Protein AF-A0AA38USY2-F1 (afdb_monomer_lite)

pLDDT: mean 76.74, std 18.86, range [41.47, 96.44]

Secondary structure (DSSP, 8-state):
-HHHHHS-SS-------HHHHHTTTTTSHHHHHHHHHHHHHGGGG---HHHHHTT-S-BTTBPPP---HHHHHHHHHHHT-------------

Sequence (93 aa):
MNVMLTRCRRGMVVVSRRSFLEGVARDTLVGQLSAYWTTREGRNAWVNALDVMNSRVNLPGAPGSKVDPAIATARLSICSRPSHFPHSRAAGP

Structure (mmCIF, N/CA/C/O backbone):
data_AF-A0AA38USY2-F1
#
_entry.id   AF-A0AA38USY2-F1
#
loop_
_atom_site.group_PDB
_atom_site.id
_atom_site.type_symbol
_atom_site.label_atom_id
_atom_site.label_alt_id
_atom_site.label_comp_id
_atom_site.label_asym_id
_atom_site.label_entity_id
_atom_site.label_seq_id
_atom_site.pdbx_PDB_ins_code
_atom_site.Cartn_x
_atom_site.Cartn_y
_atom_site.Cartn_z
_atom_site.occupancy
_atom_site.B_iso_or_equiv
_atom_site.auth_seq_id
_atom_site.auth_comp_id
_atom_site.auth_asym_id
_atom_site.auth_atom_id
_atom_site.pdbx_PDB_model_num
ATOM 1 N N . MET A 1 1 ? -13.768 6.269 -0.625 1.00 60.66 1 MET A N 1
ATOM 2 C CA . MET A 1 1 ? -12.678 5.533 -1.315 1.00 60.66 1 MET A CA 1
ATOM 3 C C . MET A 1 1 ? -13.137 4.707 -2.528 1.00 60.66 1 MET A C 1
ATOM 5 O O . MET A 1 1 ? -12.298 4.370 -3.355 1.00 60.66 1 MET A O 1
ATOM 9 N N . ASN A 1 2 ? -14.440 4.441 -2.705 1.00 63.38 2 ASN A N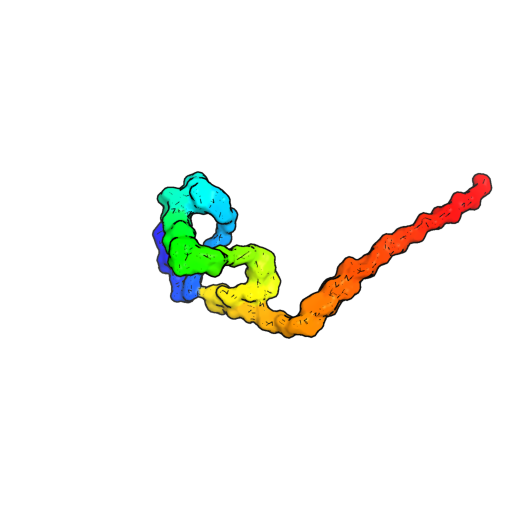 1
ATOM 10 C CA . ASN A 1 2 ? -14.958 3.606 -3.801 1.00 63.38 2 ASN A CA 1
ATOM 11 C C . ASN A 1 2 ? -14.523 4.069 -5.212 1.00 63.38 2 ASN A C 1
ATOM 13 O O . ASN A 1 2 ? -14.209 3.255 -6.072 1.00 63.38 2 ASN A O 1
ATOM 17 N N . VAL A 1 3 ? -14.406 5.385 -5.425 1.00 73.31 3 VAL A N 1
ATOM 18 C CA . VAL A 1 3 ? -13.940 5.965 -6.697 1.00 73.31 3 VAL A CA 1
ATOM 19 C C . VAL A 1 3 ? -12.455 5.705 -6.946 1.00 73.31 3 VAL A C 1
ATOM 21 O O . VAL A 1 3 ? -12.073 5.447 -8.073 1.00 73.31 3 VAL A O 1
ATOM 24 N N . MET A 1 4 ? -11.592 5.727 -5.930 1.00 72.88 4 MET A N 1
ATOM 25 C CA . MET A 1 4 ? -10.168 5.476 -6.165 1.00 72.88 4 MET A CA 1
ATOM 26 C C . MET A 1 4 ? -9.957 4.013 -6.586 1.00 72.88 4 MET A C 1
ATOM 28 O O . MET A 1 4 ? -9.290 3.753 -7.583 1.00 72.88 4 MET A O 1
ATOM 32 N N . LEU A 1 5 ? -10.590 3.067 -5.878 1.00 70.94 5 LEU A N 1
ATOM 33 C CA . LEU A 1 5 ? -10.402 1.620 -6.067 1.00 70.94 5 LEU A CA 1
ATOM 34 C C . LEU A 1 5 ? -10.978 1.078 -7.380 1.00 70.94 5 LEU A C 1
ATOM 36 O O . LEU A 1 5 ? -10.409 0.159 -7.958 1.00 70.94 5 LEU A O 1
ATOM 40 N N . THR A 1 6 ? -12.077 1.649 -7.874 1.00 76.94 6 THR A N 1
ATOM 41 C CA . THR A 1 6 ? -12.788 1.128 -9.059 1.00 76.94 6 THR A CA 1
ATOM 42 C C . THR A 1 6 ? -12.313 1.725 -10.387 1.00 76.94 6 THR A C 1
ATOM 44 O O . THR A 1 6 ? -12.750 1.296 -11.453 1.00 76.94 6 THR A O 1
ATOM 47 N N . ARG A 1 7 ? -11.411 2.715 -10.364 1.00 78.62 7 ARG A N 1
ATOM 48 C CA . ARG A 1 7 ? -10.946 3.419 -11.577 1.00 78.62 7 ARG A CA 1
ATOM 49 C C . ARG A 1 7 ? -9.680 2.821 -12.193 1.00 78.62 7 ARG A C 1
ATOM 51 O O . ARG A 1 7 ? -9.356 3.134 -13.338 1.00 78.62 7 ARG A O 1
ATOM 58 N N . CYS A 1 8 ? -8.985 1.945 -11.474 1.00 80.12 8 CYS A N 1
ATOM 59 C CA . CYS A 1 8 ? -7.773 1.282 -11.945 1.00 80.12 8 CYS A CA 1
ATOM 60 C C . CYS A 1 8 ? -8.112 0.011 -12.742 1.00 80.12 8 CYS A C 1
ATOM 62 O O . CYS A 1 8 ? -8.738 -0.900 -12.214 1.00 80.12 8 CYS A O 1
ATOM 64 N N . ARG A 1 9 ? -7.668 -0.078 -14.005 1.00 81.62 9 ARG A N 1
ATOM 65 C CA . ARG A 1 9 ? -7.941 -1.241 -14.881 1.00 81.62 9 ARG A CA 1
ATOM 66 C C . ARG A 1 9 ? -6.912 -2.371 -14.785 1.00 81.62 9 ARG A C 1
ATOM 68 O O . ARG A 1 9 ? -7.259 -3.520 -15.009 1.00 81.62 9 ARG A O 1
ATOM 75 N N . ARG A 1 10 ? -5.641 -2.047 -14.517 1.00 82.56 10 ARG A N 1
ATOM 76 C CA . ARG A 1 10 ? -4.526 -3.023 -14.502 1.00 82.56 10 ARG A CA 1
ATOM 77 C C . ARG A 1 10 ? -4.021 -3.348 -13.096 1.00 82.56 10 ARG A C 1
ATOM 79 O O . ARG A 1 10 ? -3.434 -4.399 -12.889 1.00 82.56 10 ARG A O 1
ATOM 86 N N . GLY A 1 11 ? -4.231 -2.440 -12.152 1.00 84.38 11 GLY A N 1
ATOM 87 C CA . GLY A 1 11 ? -3.788 -2.547 -10.766 1.00 84.38 11 GLY A CA 1
ATOM 88 C C . GLY A 1 11 ? -3.604 -1.163 -10.152 1.00 84.38 11 GLY A C 1
ATOM 89 O O . GLY A 1 11 ? -3.629 -0.156 -10.863 1.00 84.38 11 GLY A O 1
ATOM 90 N N . MET A 1 12 ? -3.452 -1.116 -8.833 1.00 87.94 12 MET A N 1
ATOM 91 C CA . MET A 1 12 ? -3.289 0.109 -8.054 1.00 87.94 12 MET A CA 1
ATOM 92 C C . MET A 1 12 ? -2.055 -0.005 -7.165 1.00 87.94 12 MET A C 1
ATOM 94 O O . MET A 1 12 ? -1.820 -1.050 -6.567 1.00 87.94 12 MET A O 1
ATOM 98 N N . VAL A 1 13 ? -1.315 1.094 -7.036 1.00 88.81 13 VAL A N 1
ATOM 99 C CA . VAL A 1 13 ? -0.242 1.245 -6.051 1.00 88.81 13 VAL A CA 1
ATOM 100 C C . VAL A 1 13 ? -0.701 2.257 -5.009 1.00 88.81 13 VAL A C 1
ATOM 102 O O . VAL A 1 13 ? -1.080 3.375 -5.358 1.00 88.81 13 VAL A O 1
ATOM 105 N N . VAL A 1 14 ? -0.682 1.867 -3.735 1.00 89.88 14 VAL A N 1
ATOM 106 C CA . VAL A 1 14 ? -1.005 2.753 -2.611 1.00 89.88 14 VAL A CA 1
ATOM 107 C C . VAL A 1 14 ? 0.291 3.108 -1.896 1.00 89.88 14 VAL A C 1
ATOM 109 O O . VAL A 1 14 ? 0.966 2.233 -1.362 1.00 89.88 14 VAL A O 1
ATOM 112 N N . VAL A 1 15 ? 0.639 4.394 -1.880 1.00 91.69 15 VAL A N 1
ATOM 113 C CA . VAL A 1 15 ? 1.821 4.898 -1.170 1.00 91.69 15 VAL A CA 1
ATOM 114 C C . VAL A 1 15 ? 1.375 5.461 0.172 1.00 91.69 15 VAL A C 1
ATOM 116 O O . VAL A 1 15 ? 0.581 6.396 0.225 1.00 91.69 15 VAL A O 1
ATOM 119 N N . SER A 1 16 ? 1.867 4.880 1.263 1.00 92.31 16 SER A N 1
ATOM 120 C CA . SER A 1 16 ? 1.550 5.325 2.619 1.00 92.31 16 SER A CA 1
ATOM 121 C C . SER A 1 16 ? 2.654 4.936 3.599 1.00 92.31 16 SER A C 1
ATOM 123 O O . SER A 1 16 ? 3.514 4.105 3.302 1.00 92.31 16 SER A O 1
ATOM 125 N N . ARG A 1 17 ? 2.619 5.525 4.795 1.00 93.00 17 ARG A N 1
ATOM 126 C CA . ARG A 1 17 ? 3.445 5.083 5.921 1.00 93.00 17 ARG A CA 1
ATOM 127 C C . ARG A 1 17 ? 2.759 3.908 6.605 1.00 93.00 17 ARG A C 1
ATOM 129 O O . ARG A 1 17 ? 1.587 3.996 6.962 1.00 93.00 17 ARG A O 1
ATOM 136 N N . ARG A 1 18 ? 3.509 2.836 6.853 1.00 93.12 18 ARG A N 1
ATOM 137 C CA . ARG A 1 18 ? 2.986 1.632 7.509 1.00 93.12 18 ARG A CA 1
ATOM 138 C C . ARG A 1 18 ? 2.363 1.921 8.876 1.00 93.12 18 ARG A C 1
ATOM 140 O O . ARG A 1 18 ? 1.220 1.549 9.112 1.00 93.12 18 ARG A O 1
ATOM 147 N N . SER A 1 19 ? 3.051 2.706 9.701 1.00 95.00 19 SER A N 1
ATOM 148 C CA . SER A 1 19 ? 2.560 3.11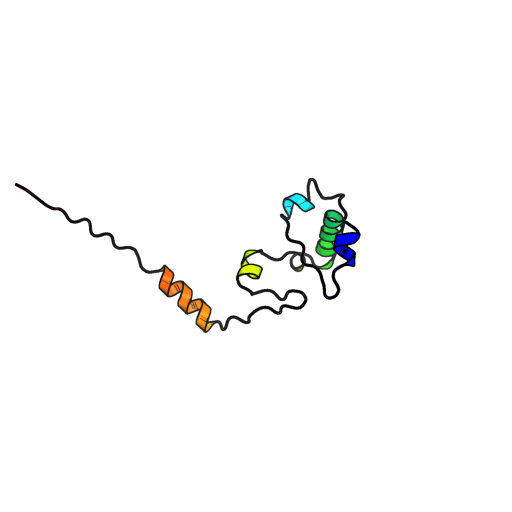7 11.023 1.00 95.00 19 SER A CA 1
ATOM 149 C C . SER A 1 19 ? 1.249 3.908 10.982 1.00 95.00 19 SER A C 1
ATOM 151 O O . SER A 1 19 ? 0.458 3.836 11.915 1.00 95.00 19 SER A O 1
ATOM 153 N N . PHE A 1 20 ? 0.985 4.647 9.902 1.00 96.31 20 PHE A N 1
ATOM 154 C CA . PHE A 1 20 ? -0.273 5.373 9.741 1.00 96.31 20 PHE A CA 1
ATOM 155 C C . PHE A 1 20 ? -1.446 4.415 9.486 1.00 96.31 20 PHE A C 1
ATOM 157 O O . PHE A 1 20 ? -2.505 4.583 10.089 1.00 96.31 20 PHE A O 1
ATOM 164 N N . LEU A 1 21 ? -1.245 3.395 8.640 1.00 95.25 21 LEU A N 1
ATOM 165 C CA . LEU A 1 21 ? -2.270 2.395 8.310 1.00 95.25 21 LEU A CA 1
ATOM 166 C C . LEU A 1 21 ? -2.501 1.368 9.421 1.00 95.25 21 LEU A C 1
ATOM 168 O O . LEU A 1 21 ? -3.608 0.860 9.545 1.00 95.25 21 LEU A O 1
ATOM 172 N N . GLU A 1 22 ? -1.493 1.098 10.246 1.00 93.88 22 GLU A N 1
ATOM 173 C CA . GLU A 1 22 ? -1.635 0.257 11.442 1.00 93.88 22 GLU A CA 1
ATOM 174 C C . GLU A 1 22 ? -2.216 1.034 12.641 1.00 93.88 22 GLU A C 1
ATOM 176 O O . GLU A 1 22 ? -2.775 0.430 13.555 1.00 93.88 22 GLU A O 1
ATOM 181 N N . GLY A 1 23 ? -2.102 2.366 12.631 1.00 95.81 23 GLY A N 1
ATOM 182 C CA . GLY A 1 23 ? -2.592 3.259 13.678 1.00 95.81 23 GLY A CA 1
ATOM 183 C C . GLY A 1 23 ? -3.915 3.932 13.318 1.00 95.81 23 GLY A C 1
ATOM 184 O O . GLY A 1 23 ? -4.946 3.285 13.156 1.00 95.81 23 GLY A O 1
ATOM 185 N N . VAL A 1 24 ? -3.887 5.261 13.199 1.00 96.44 24 VAL A N 1
ATOM 186 C CA . VAL A 1 24 ? -5.090 6.106 13.065 1.00 96.44 24 VAL A CA 1
ATOM 187 C C . VAL A 1 24 ? -5.967 5.774 11.855 1.00 96.44 24 VAL A C 1
ATOM 189 O O . VAL A 1 24 ? -7.162 6.046 11.880 1.00 96.44 24 VAL A O 1
ATOM 192 N N . ALA A 1 25 ? -5.402 5.190 10.794 1.00 94.56 25 ALA A N 1
ATOM 193 C CA . ALA A 1 25 ? -6.145 4.828 9.592 1.00 94.56 25 ALA A CA 1
ATOM 194 C C . ALA A 1 25 ? -6.534 3.343 9.526 1.00 94.56 25 ALA A C 1
ATOM 196 O O . ALA A 1 25 ? -7.024 2.903 8.484 1.00 94.56 25 ALA A O 1
ATOM 197 N N . ARG A 1 26 ? -6.354 2.578 10.610 1.00 96.00 26 ARG A N 1
ATOM 198 C CA . ARG A 1 26 ? -6.628 1.133 10.669 1.00 96.00 26 ARG A CA 1
ATOM 199 C C . ARG A 1 26 ? -8.034 0.762 10.209 1.00 96.00 26 ARG A C 1
ATOM 201 O O . ARG A 1 26 ? -8.187 -0.160 9.413 1.00 96.00 26 ARG A O 1
ATOM 208 N N . ASP A 1 27 ? -9.038 1.508 10.661 1.00 95.81 27 ASP A N 1
ATOM 209 C CA . ASP A 1 27 ? -10.445 1.212 10.364 1.00 95.81 27 ASP A CA 1
ATOM 210 C C . ASP A 1 27 ? -10.918 1.810 9.033 1.00 95.81 27 ASP A C 1
ATOM 212 O O . ASP A 1 27 ? -12.054 1.608 8.606 1.00 95.81 27 ASP A O 1
ATOM 216 N N . THR A 1 28 ? -10.040 2.530 8.328 1.00 93.81 28 THR A N 1
ATOM 217 C CA . THR A 1 28 ? -10.323 2.949 6.956 1.00 93.81 28 THR A CA 1
ATOM 218 C C . THR A 1 28 ? -10.239 1.753 6.013 1.00 93.81 28 THR A C 1
ATOM 220 O O . THR A 1 28 ? -9.521 0.787 6.260 1.00 93.81 28 THR A O 1
ATOM 223 N N . LEU A 1 29 ? -10.902 1.847 4.860 1.00 91.75 29 LEU A N 1
ATOM 224 C CA . LEU A 1 29 ? -10.862 0.790 3.849 1.00 91.75 29 LEU A CA 1
ATOM 225 C C . LEU A 1 29 ? -9.428 0.442 3.388 1.00 91.75 29 LEU A C 1
ATOM 227 O O . LEU A 1 29 ? -9.129 -0.731 3.193 1.00 91.75 29 LEU A O 1
ATOM 231 N N . VAL A 1 30 ? -8.522 1.425 3.252 1.00 91.88 30 VAL A N 1
ATOM 232 C CA . VAL A 1 30 ? -7.100 1.148 2.944 1.00 91.88 30 VAL A CA 1
ATOM 233 C C . VAL A 1 30 ? -6.384 0.502 4.129 1.00 91.88 30 VAL A C 1
ATOM 235 O O . VAL A 1 30 ? -5.557 -0.377 3.905 1.00 91.88 30 VAL A O 1
ATOM 238 N N . GLY A 1 31 ? -6.708 0.885 5.368 1.00 94.62 31 GLY A N 1
ATOM 239 C CA . GLY A 1 31 ? -6.191 0.221 6.568 1.00 94.62 31 GLY A CA 1
ATOM 240 C C . GLY A 1 31 ? -6.560 -1.261 6.592 1.00 94.62 31 GLY A C 1
ATOM 241 O O . GLY A 1 31 ? -5.677 -2.117 6.661 1.00 94.62 31 GLY A O 1
ATOM 242 N N . GLN A 1 32 ? -7.838 -1.576 6.382 1.00 94.81 32 GLN A N 1
ATOM 243 C CA . GLN A 1 32 ? -8.335 -2.952 6.307 1.00 94.81 32 GLN A CA 1
ATOM 244 C C . GLN A 1 32 ? -7.723 -3.741 5.137 1.00 94.81 32 GLN A C 1
ATOM 246 O O . GLN A 1 32 ? -7.306 -4.884 5.322 1.00 94.81 32 GLN A O 1
ATOM 251 N N . LEU A 1 33 ? -7.592 -3.132 3.951 1.00 92.62 33 LEU A N 1
ATOM 252 C CA . LEU A 1 33 ? -6.891 -3.733 2.808 1.00 92.62 33 LEU A CA 1
ATOM 253 C C . LEU A 1 33 ? -5.426 -4.038 3.137 1.00 92.62 33 LEU A C 1
ATOM 255 O O . LEU A 1 33 ? -4.940 -5.123 2.823 1.00 92.62 33 LEU A O 1
ATOM 259 N N . SER A 1 34 ? -4.725 -3.102 3.781 1.00 94.31 34 SER A N 1
ATOM 260 C CA . SER A 1 34 ? -3.325 -3.290 4.164 1.00 94.31 34 SER A CA 1
ATOM 261 C C . SER A 1 34 ? -3.161 -4.438 5.160 1.00 94.31 34 SER A C 1
ATOM 263 O O . SER A 1 34 ? -2.254 -5.256 4.999 1.00 94.31 34 SER A O 1
ATOM 265 N N . ALA A 1 35 ? -4.074 -4.563 6.130 1.00 94.69 35 ALA A N 1
ATOM 2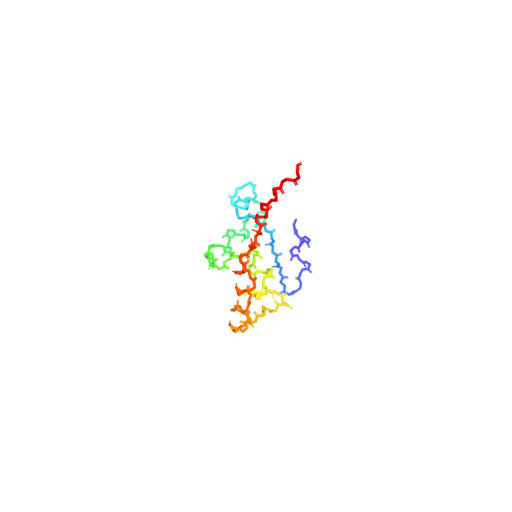66 C CA . ALA A 1 35 ? -4.090 -5.664 7.084 1.00 94.69 35 ALA A CA 1
ATOM 267 C C . ALA A 1 35 ? -4.344 -7.002 6.375 1.00 94.69 35 ALA A C 1
ATOM 269 O O . ALA A 1 35 ? -3.563 -7.934 6.546 1.00 94.69 35 ALA A O 1
ATOM 270 N N . TYR A 1 36 ? -5.358 -7.067 5.506 1.00 95.00 36 TYR A N 1
ATOM 271 C CA . TYR A 1 36 ? -5.680 -8.259 4.719 1.00 95.00 36 TYR A CA 1
ATOM 272 C C . TYR A 1 36 ? -4.485 -8.766 3.893 1.00 95.00 36 TYR A C 1
ATOM 274 O O . TYR A 1 36 ? -4.130 -9.944 3.967 1.00 95.00 36 TYR A O 1
ATOM 282 N N . TRP A 1 37 ? -3.819 -7.881 3.142 1.00 92.81 37 TRP A N 1
ATOM 283 C CA . TRP A 1 37 ? -2.652 -8.262 2.340 1.00 92.81 37 TRP A CA 1
ATOM 284 C C . TRP A 1 37 ? -1.437 -8.611 3.199 1.00 92.81 37 TRP A C 1
ATOM 286 O O . TRP A 1 37 ? -0.714 -9.547 2.867 1.00 92.81 37 TRP A O 1
ATOM 296 N N . THR A 1 38 ? -1.241 -7.932 4.331 1.00 93.44 38 THR A N 1
ATOM 297 C CA . THR A 1 38 ? -0.174 -8.277 5.284 1.00 93.44 38 THR A CA 1
ATOM 298 C C . THR A 1 38 ? -0.396 -9.666 5.885 1.00 93.44 38 THR A C 1
ATOM 300 O O . THR A 1 38 ? 0.558 -10.424 6.019 1.00 93.44 38 THR A O 1
ATOM 303 N N . THR A 1 39 ? -1.638 -10.052 6.194 1.00 94.62 39 THR A N 1
ATOM 304 C CA . THR A 1 39 ? -1.958 -11.415 6.650 1.00 94.62 39 THR A CA 1
ATOM 305 C C . THR A 1 39 ? -1.684 -12.458 5.566 1.00 94.62 39 THR A C 1
ATOM 307 O O . THR A 1 39 ? -1.215 -13.549 5.876 1.00 94.62 39 THR A O 1
ATOM 310 N N . ARG A 1 40 ? -1.955 -12.134 4.296 1.00 94.12 40 ARG A N 1
ATOM 311 C CA . ARG A 1 40 ? -1.838 -13.083 3.181 1.00 94.12 40 ARG A CA 1
ATOM 312 C C . ARG A 1 40 ? -0.411 -13.252 2.653 1.00 94.12 40 ARG A C 1
ATOM 314 O O . ARG A 1 40 ? -0.017 -14.366 2.331 1.00 94.12 40 ARG A O 1
ATOM 321 N N . GLU A 1 41 ? 0.347 -12.162 2.553 1.00 90.44 41 GLU A N 1
ATOM 322 C CA . GLU A 1 41 ? 1.675 -12.133 1.916 1.00 90.44 41 GLU A CA 1
ATOM 323 C C . GLU A 1 41 ? 2.815 -11.757 2.874 1.00 90.44 41 GLU A C 1
ATOM 325 O O . GLU A 1 41 ? 3.994 -11.749 2.501 1.00 90.44 41 GLU A O 1
ATOM 330 N N . GLY A 1 42 ? 2.493 -11.450 4.131 1.00 89.88 42 GLY A N 1
ATOM 331 C CA . GLY A 1 42 ? 3.475 -11.134 5.158 1.00 89.88 42 GLY A CA 1
ATOM 332 C C . GLY A 1 42 ? 4.327 -9.925 4.780 1.00 89.88 42 GLY A C 1
ATOM 333 O O . GLY A 1 42 ? 3.832 -8.815 4.583 1.00 89.88 42 GLY A O 1
ATOM 334 N N . ARG A 1 43 ? 5.645 -10.140 4.693 1.00 82.19 43 ARG A N 1
ATOM 335 C CA . ARG A 1 43 ? 6.616 -9.077 4.386 1.00 82.19 43 ARG A CA 1
ATOM 336 C C . ARG A 1 43 ? 6.547 -8.604 2.934 1.00 82.19 43 ARG A C 1
ATOM 338 O O . ARG A 1 43 ? 6.921 -7.467 2.680 1.00 82.19 43 ARG A O 1
ATOM 345 N N . ASN A 1 44 ? 6.049 -9.433 2.016 1.00 85.19 44 ASN A N 1
ATOM 346 C CA . ASN A 1 44 ? 5.992 -9.102 0.590 1.00 85.19 44 ASN A CA 1
ATOM 347 C C . ASN A 1 44 ? 4.858 -8.118 0.257 1.00 85.19 44 ASN A C 1
ATOM 349 O O . ASN A 1 44 ? 4.884 -7.490 -0.796 1.00 85.19 44 ASN A O 1
ATOM 353 N N . ALA A 1 45 ? 3.903 -7.927 1.176 1.00 89.56 45 ALA A N 1
ATOM 354 C CA . ALA A 1 45 ? 2.819 -6.954 1.032 1.00 89.56 45 ALA A CA 1
ATOM 355 C C . ALA A 1 45 ? 3.303 -5.492 1.048 1.00 89.56 45 ALA A C 1
ATOM 357 O O . ALA A 1 45 ? 2.575 -4.594 0.625 1.00 89.56 45 ALA A O 1
ATOM 358 N N . TRP A 1 46 ? 4.516 -5.241 1.553 1.00 91.94 46 TRP A N 1
ATOM 359 C CA . TRP A 1 46 ? 5.088 -3.907 1.686 1.00 91.94 46 TRP A CA 1
ATOM 360 C C . TRP A 1 46 ? 6.367 -3.783 0.874 1.00 91.94 46 TRP A C 1
ATOM 362 O O . TRP A 1 46 ? 7.276 -4.600 0.979 1.00 91.94 46 TRP A O 1
ATOM 372 N N . VAL A 1 47 ? 6.455 -2.700 0.112 1.00 91.56 47 VAL A N 1
ATOM 373 C CA . VAL A 1 47 ? 7.607 -2.389 -0.731 1.00 91.56 47 VAL A CA 1
ATOM 374 C C . VAL A 1 47 ? 8.238 -1.086 -0.256 1.00 91.56 47 VAL A C 1
ATOM 376 O O . VAL A 1 47 ? 7.534 -0.124 0.058 1.00 91.56 47 VAL A O 1
ATOM 379 N N . ASN A 1 48 ? 9.571 -1.036 -0.214 1.00 90.38 48 ASN A N 1
ATOM 380 C CA . ASN A 1 48 ? 10.289 0.186 0.121 1.00 90.38 48 ASN A CA 1
ATOM 381 C C . ASN A 1 48 ? 10.190 1.202 -1.028 1.00 90.38 48 ASN A C 1
ATOM 383 O O . ASN A 1 48 ? 10.451 0.883 -2.188 1.00 90.38 48 ASN A O 1
ATOM 387 N N . ALA A 1 49 ? 9.866 2.452 -0.697 1.00 87.38 49 ALA A N 1
ATOM 388 C CA . ALA A 1 49 ? 9.790 3.535 -1.673 1.00 87.38 49 ALA A CA 1
ATOM 389 C C . ALA A 1 49 ? 11.108 3.731 -2.445 1.00 87.38 49 ALA A C 1
ATOM 391 O O . ALA A 1 49 ? 11.073 4.030 -3.635 1.00 87.38 49 ALA A O 1
ATOM 392 N N . LEU A 1 50 ? 12.266 3.506 -1.815 1.00 87.62 50 LEU A N 1
ATOM 393 C CA . LEU A 1 50 ? 13.560 3.580 -2.493 1.00 87.62 50 LEU A CA 1
ATOM 394 C C . LEU A 1 50 ? 13.721 2.496 -3.560 1.00 87.62 50 LEU A C 1
ATOM 396 O O . LEU A 1 50 ? 14.298 2.767 -4.609 1.00 87.62 50 LEU A O 1
ATOM 400 N N . ASP A 1 51 ? 13.199 1.290 -3.343 1.00 89.06 51 ASP A N 1
ATOM 401 C CA . ASP A 1 51 ? 13.256 0.234 -4.358 1.00 89.06 51 ASP A CA 1
ATOM 402 C C . ASP A 1 51 ? 12.361 0.574 -5.552 1.00 89.06 51 ASP A C 1
ATOM 404 O O . ASP A 1 51 ? 12.741 0.332 -6.698 1.00 89.06 51 ASP A O 1
ATOM 408 N N . VAL A 1 52 ? 11.225 1.232 -5.301 1.00 88.75 52 VAL A N 1
ATOM 409 C CA . VAL A 1 52 ? 10.369 1.791 -6.357 1.00 88.75 52 VAL A CA 1
ATOM 410 C C . VAL A 1 52 ? 11.101 2.886 -7.136 1.00 88.75 52 VAL A C 1
ATOM 412 O O . VAL A 1 52 ? 11.152 2.831 -8.362 1.00 88.75 52 VAL A O 1
ATOM 415 N N . MET A 1 53 ? 11.729 3.846 -6.447 1.00 86.81 53 MET A N 1
ATOM 416 C CA . MET A 1 53 ? 12.489 4.934 -7.082 1.00 86.81 53 MET A CA 1
ATOM 417 C C . MET A 1 53 ? 13.670 4.420 -7.911 1.00 86.81 53 MET A C 1
ATOM 419 O O . MET A 1 53 ? 13.987 4.975 -8.959 1.00 86.81 53 MET A O 1
ATOM 423 N N . ASN A 1 54 ? 14.299 3.331 -7.469 1.00 87.88 54 ASN A N 1
ATOM 424 C CA . ASN A 1 54 ? 15.385 2.677 -8.192 1.00 87.88 54 ASN A CA 1
ATOM 425 C C . ASN A 1 54 ? 14.894 1.697 -9.270 1.00 87.88 54 ASN A C 1
ATOM 427 O O . ASN A 1 54 ? 15.706 0.966 -9.835 1.00 87.88 54 ASN A O 1
ATOM 431 N N . SER A 1 55 ? 13.587 1.668 -9.564 1.00 87.62 55 SER A N 1
ATOM 432 C CA . SER A 1 55 ? 12.965 0.766 -10.541 1.00 87.62 55 SER A CA 1
ATOM 433 C C . SER A 1 55 ? 13.248 -0.718 -10.276 1.00 87.62 55 SER A C 1
ATOM 435 O O . SER A 1 55 ? 13.293 -1.510 -11.206 1.00 87.62 55 SER A O 1
ATOM 437 N N . ARG A 1 56 ? 13.441 -1.126 -9.018 1.00 87.00 56 ARG A N 1
ATOM 438 C CA . ARG A 1 56 ? 13.762 -2.517 -8.639 1.00 87.00 56 ARG A CA 1
ATOM 439 C C . ARG A 1 56 ? 12.529 -3.392 -8.424 1.00 87.00 56 ARG A C 1
ATOM 441 O O . ARG A 1 56 ? 12.654 -4.561 -8.075 1.00 87.00 56 ARG A O 1
ATOM 448 N N . VAL A 1 57 ? 11.339 -2.826 -8.602 1.00 87.94 57 VAL A N 1
ATOM 449 C CA . VAL A 1 57 ? 10.062 -3.451 -8.252 1.00 87.94 57 VAL A CA 1
ATOM 450 C C . VAL A 1 57 ? 9.172 -3.495 -9.483 1.00 87.94 57 VAL A C 1
ATOM 452 O O . VAL A 1 57 ? 9.100 -2.529 -10.239 1.00 87.94 57 VAL A O 1
ATOM 455 N N . ASN A 1 58 ? 8.465 -4.609 -9.659 1.00 89.31 58 ASN A N 1
ATOM 456 C CA . ASN A 1 58 ? 7.447 -4.739 -10.692 1.00 89.31 58 ASN A CA 1
ATOM 457 C C . ASN A 1 58 ? 6.162 -4.041 -10.246 1.00 89.31 58 ASN A C 1
ATOM 459 O O . ASN A 1 58 ? 5.520 -4.471 -9.289 1.00 89.31 58 ASN A O 1
ATOM 463 N N . LEU A 1 59 ? 5.777 -2.981 -10.953 1.00 88.00 59 LEU A N 1
ATOM 464 C CA . LEU A 1 59 ? 4.521 -2.278 -10.727 1.00 88.00 59 LEU A CA 1
ATOM 465 C C . LEU A 1 59 ? 3.471 -2.684 -11.773 1.00 88.00 59 LEU A C 1
ATOM 467 O O . LEU A 1 59 ? 3.820 -3.122 -12.876 1.00 88.00 59 LEU A O 1
ATOM 471 N N . PRO A 1 60 ? 2.169 -2.512 -11.477 1.00 87.25 60 PRO A N 1
ATOM 472 C CA . PRO A 1 60 ? 1.106 -2.792 -12.436 1.00 87.25 60 PRO A CA 1
ATOM 473 C C . PRO A 1 60 ? 1.287 -2.004 -13.742 1.00 87.25 60 PRO A C 1
ATOM 475 O O . PRO A 1 60 ? 1.131 -0.787 -13.778 1.00 87.25 60 PRO A O 1
ATOM 478 N N . GLY A 1 61 ? 1.609 -2.705 -14.832 1.00 85.81 61 GLY A N 1
ATOM 479 C CA . GLY A 1 61 ? 1.841 -2.096 -16.147 1.00 85.81 61 GLY A CA 1
ATOM 480 C C . GLY A 1 61 ? 3.209 -1.427 -16.336 1.00 85.81 61 GLY A C 1
ATOM 481 O O . GLY A 1 61 ? 3.446 -0.892 -17.415 1.00 85.81 61 GLY A O 1
ATOM 482 N N . ALA A 1 62 ? 4.099 -1.487 -15.341 1.00 87.06 62 ALA A N 1
ATOM 483 C CA . ALA A 1 62 ? 5.459 -0.952 -15.397 1.00 87.06 62 ALA A CA 1
ATOM 484 C C . ALA A 1 62 ? 6.434 -1.935 -14.711 1.00 87.06 62 ALA A C 1
ATOM 486 O O . ALA A 1 62 ? 6.627 -1.863 -13.494 1.00 87.06 62 ALA A O 1
ATOM 487 N N . PRO A 1 63 ? 7.006 -2.904 -15.453 1.00 86.75 63 PRO A N 1
ATOM 488 C CA . PRO A 1 63 ? 7.960 -3.856 -14.892 1.00 86.75 63 PRO A CA 1
ATOM 489 C C . PRO A 1 63 ? 9.245 -3.151 -14.438 1.00 86.75 63 PRO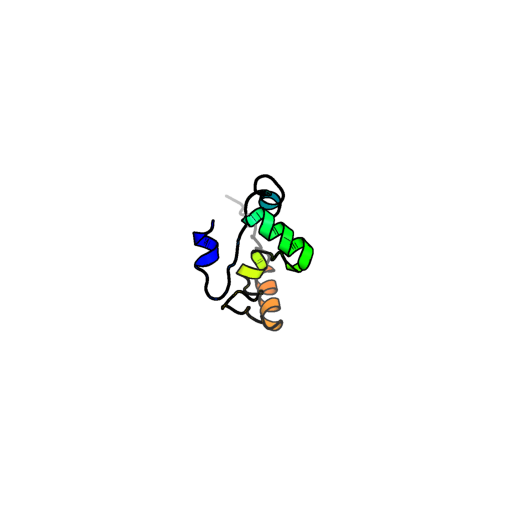 A C 1
ATOM 491 O O . PRO A 1 63 ? 9.661 -2.154 -15.030 1.00 86.75 63 PRO A O 1
ATOM 494 N N . GLY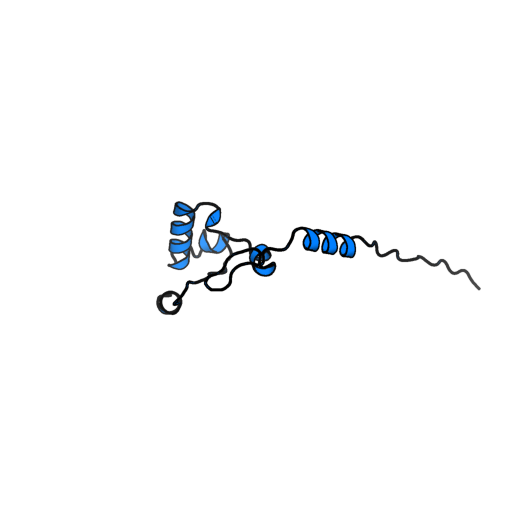 A 1 64 ? 9.870 -3.680 -13.387 1.00 86.38 64 GLY A N 1
ATOM 495 C CA . GLY A 1 64 ? 11.121 -3.149 -12.858 1.00 86.38 64 GLY A CA 1
ATOM 496 C C . GLY A 1 64 ? 12.285 -3.349 -13.830 1.00 86.38 64 GLY A C 1
ATOM 497 O O . GLY A 1 64 ? 12.319 -4.302 -14.611 1.00 86.38 64 GLY A O 1
ATOM 498 N N . SER A 1 65 ? 13.269 -2.457 -13.755 1.00 82.06 65 SER A N 1
ATOM 499 C CA . SER A 1 65 ? 14.544 -2.608 -14.439 1.00 82.06 65 SER A CA 1
ATOM 500 C C . SER A 1 65 ? 15.369 -3.691 -13.750 1.00 82.06 65 SER A C 1
ATOM 502 O O . SER A 1 65 ? 15.671 -3.609 -12.555 1.00 82.06 65 SER A O 1
ATOM 504 N N . LYS A 1 66 ? 15.778 -4.704 -14.515 1.00 67.56 66 LYS A N 1
ATOM 505 C CA . LYS A 1 66 ? 16.868 -5.591 -14.112 1.00 67.56 66 LYS A CA 1
ATOM 506 C C . LYS A 1 66 ? 18.143 -4.767 -14.229 1.00 67.56 66 LYS A C 1
ATOM 508 O O . LYS A 1 66 ? 18.743 -4.709 -15.296 1.00 67.56 66 LYS A O 1
ATOM 513 N N . VAL A 1 67 ? 18.511 -4.053 -13.167 1.00 60.62 67 VAL A N 1
ATOM 514 C CA . VAL A 1 67 ? 19.823 -3.406 -13.126 1.00 60.62 67 VAL A CA 1
ATOM 515 C C . VAL A 1 67 ? 20.851 -4.522 -13.254 1.00 60.62 67 VAL A C 1
ATOM 517 O O . VAL A 1 67 ? 20.963 -5.363 -12.363 1.00 60.62 67 VAL A O 1
ATOM 520 N N . ASP A 1 68 ? 21.558 -4.540 -14.380 1.00 55.75 68 ASP A N 1
ATOM 521 C CA . ASP A 1 68 ? 22.704 -5.412 -14.585 1.00 55.75 68 ASP A CA 1
ATOM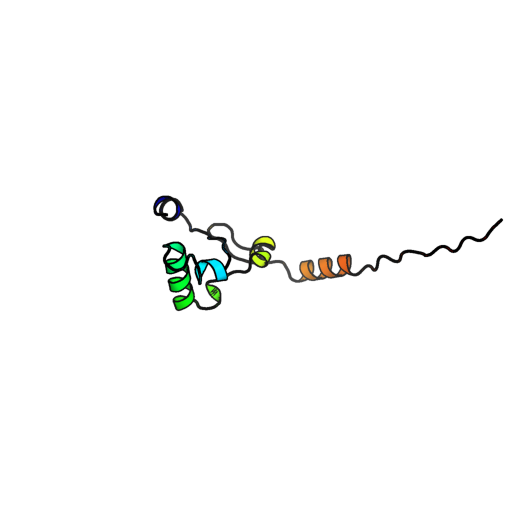 522 C C . ASP A 1 68 ? 23.687 -5.144 -13.430 1.00 55.75 68 ASP A C 1
ATOM 524 O O . ASP A 1 68 ? 24.045 -3.975 -13.214 1.00 55.75 68 ASP A O 1
ATOM 528 N N . PRO A 1 69 ? 24.094 -6.148 -12.629 1.00 57.50 69 PRO A N 1
ATOM 529 C CA . PRO A 1 69 ? 24.932 -5.938 -11.443 1.00 57.50 69 PRO A CA 1
ATOM 530 C C . PRO A 1 69 ? 26.227 -5.159 -11.741 1.00 57.50 69 PRO A C 1
ATOM 532 O O . PRO A 1 69 ? 26.769 -4.505 -10.851 1.00 57.50 69 PRO A O 1
ATOM 535 N N . ALA A 1 70 ? 26.673 -5.135 -13.001 1.00 54.97 70 ALA A N 1
ATOM 536 C CA . ALA A 1 70 ? 27.792 -4.331 -13.482 1.00 54.97 70 ALA A CA 1
ATOM 537 C C . ALA A 1 70 ? 27.592 -2.802 -13.343 1.00 54.97 70 ALA A C 1
ATOM 539 O O . ALA A 1 70 ? 28.551 -2.081 -13.068 1.00 54.97 70 ALA A O 1
ATOM 540 N N . ILE A 1 71 ? 26.364 -2.281 -13.474 1.00 56.31 71 ILE A N 1
ATOM 541 C CA . ILE A 1 71 ? 26.086 -0.831 -13.399 1.00 56.31 71 ILE A CA 1
ATOM 542 C C . ILE A 1 71 ? 26.004 -0.345 -11.941 1.00 56.31 71 ILE A C 1
ATOM 544 O O . ILE A 1 71 ? 26.360 0.798 -11.639 1.00 56.31 71 ILE A O 1
ATOM 548 N N . ALA A 1 72 ? 25.589 -1.208 -11.008 1.00 53.66 72 ALA A N 1
ATOM 549 C CA . ALA A 1 72 ? 25.524 -0.878 -9.582 1.00 53.66 72 ALA A CA 1
ATOM 550 C C . ALA A 1 72 ? 26.917 -0.588 -8.984 1.00 53.66 72 ALA A C 1
ATOM 552 O O . ALA A 1 72 ? 27.066 0.340 -8.187 1.00 53.66 72 ALA A O 1
ATOM 553 N N . THR A 1 73 ? 27.943 -1.316 -9.434 1.00 48.34 73 THR A N 1
ATOM 554 C CA . THR A 1 73 ? 29.343 -1.136 -9.013 1.00 48.34 73 THR A CA 1
ATOM 555 C C . THR A 1 73 ? 29.917 0.218 -9.448 1.00 48.34 73 THR A C 1
ATOM 557 O O . THR A 1 73 ? 30.653 0.852 -8.691 1.00 48.34 73 THR A O 1
ATOM 560 N N . ALA A 1 74 ? 29.528 0.726 -10.623 1.00 54.22 74 ALA A N 1
ATOM 561 C CA . ALA A 1 74 ? 30.030 2.003 -11.137 1.00 54.22 74 ALA A CA 1
ATOM 562 C C . ALA A 1 74 ? 29.582 3.213 -10.292 1.00 54.22 74 ALA A C 1
ATOM 564 O O . ALA A 1 74 ? 30.323 4.186 -10.153 1.00 54.22 74 ALA A O 1
ATOM 565 N N . ARG A 1 75 ? 28.394 3.152 -9.672 1.00 47.16 75 ARG A N 1
ATOM 566 C CA . ARG A 1 75 ? 27.868 4.256 -8.848 1.00 47.16 75 ARG A CA 1
ATOM 567 C C . ARG A 1 75 ? 28.513 4.359 -7.468 1.00 47.16 75 ARG A C 1
ATOM 569 O O . ARG A 1 75 ? 28.623 5.467 -6.951 1.00 47.16 75 ARG A O 1
ATOM 576 N N . LEU A 1 76 ? 28.990 3.250 -6.902 1.00 54.62 76 LEU A N 1
ATOM 577 C CA . LEU A 1 76 ? 29.743 3.278 -5.643 1.00 54.62 76 LEU A CA 1
ATOM 578 C C . LEU A 1 76 ? 31.117 3.941 -5.824 1.00 54.62 76 LEU A C 1
ATOM 580 O O . LEU A 1 76 ? 31.548 4.678 -4.948 1.00 54.62 76 LEU A O 1
ATOM 584 N N . SER A 1 77 ? 31.756 3.779 -6.988 1.00 48.56 77 SER A N 1
ATOM 585 C CA . SER A 1 77 ? 33.078 4.364 -7.268 1.00 48.56 77 SER A CA 1
ATOM 586 C C . SER A 1 77 ? 33.065 5.897 -7.399 1.00 48.56 77 SER A C 1
ATOM 588 O O . SER A 1 77 ? 34.042 6.556 -7.042 1.00 48.56 77 SER A O 1
ATOM 590 N N . ILE A 1 78 ? 31.954 6.491 -7.850 1.00 54.03 78 ILE A N 1
ATOM 591 C CA . ILE A 1 78 ? 31.845 7.952 -8.024 1.00 54.03 78 ILE A CA 1
ATOM 592 C C . ILE A 1 78 ? 31.636 8.666 -6.677 1.00 54.03 78 ILE A C 1
ATOM 594 O O . ILE A 1 78 ? 32.153 9.764 -6.481 1.00 54.03 78 ILE A O 1
ATOM 598 N N . CYS A 1 79 ? 30.948 8.036 -5.719 1.00 45.44 79 CYS A N 1
ATOM 599 C CA . CYS A 1 79 ? 30.709 8.615 -4.391 1.00 45.44 79 CYS A CA 1
ATOM 600 C C . CYS A 1 79 ? 31.878 8.429 -3.403 1.00 45.44 79 CYS A C 1
ATOM 602 O O . CYS A 1 79 ? 31.835 8.998 -2.316 1.00 45.44 79 CYS A O 1
ATOM 604 N N . SER A 1 80 ? 32.923 7.671 -3.759 1.00 45.12 80 SER A N 1
ATOM 605 C CA . SER A 1 80 ? 34.088 7.423 -2.891 1.00 45.12 80 SER A CA 1
ATOM 606 C C . SER A 1 80 ? 35.260 8.388 -3.088 1.00 45.12 80 SER A C 1
ATOM 608 O O . SER A 1 80 ? 36.297 8.179 -2.462 1.00 45.12 80 SER A O 1
ATOM 610 N N . ARG A 1 81 ? 35.159 9.432 -3.926 1.00 43.84 81 ARG A N 1
ATOM 611 C CA . ARG A 1 81 ? 36.220 10.454 -3.981 1.00 43.84 81 ARG A CA 1
ATOM 612 C C . ARG A 1 81 ? 36.129 11.347 -2.738 1.00 43.84 81 ARG A C 1
ATOM 614 O O . ARG A 1 81 ? 35.148 12.080 -2.614 1.00 43.84 81 ARG A O 1
ATOM 621 N N . PRO A 1 82 ? 37.125 11.341 -1.834 1.00 42.66 82 PRO A N 1
ATOM 622 C CA . PRO A 1 82 ? 37.162 12.294 -0.739 1.00 42.66 82 PRO A CA 1
ATOM 623 C C . PRO A 1 82 ? 37.392 13.683 -1.336 1.00 42.66 82 PRO A C 1
ATOM 625 O O . PRO A 1 82 ? 38.319 13.882 -2.124 1.00 42.66 82 PRO A O 1
ATOM 628 N N . SER A 1 83 ? 36.562 14.652 -0.962 1.00 51.62 83 SER A N 1
ATOM 629 C CA . SER A 1 83 ? 36.837 16.069 -1.183 1.00 51.62 83 SER A CA 1
ATOM 630 C C . SER A 1 83 ? 38.062 16.462 -0.354 1.00 51.62 83 SER A C 1
ATOM 632 O O . SER A 1 83 ? 37.942 16.845 0.810 1.00 51.62 83 SER A O 1
ATOM 634 N N . HIS A 1 84 ? 39.253 16.317 -0.930 1.00 43.72 84 HIS A N 1
ATOM 635 C CA . HIS A 1 84 ? 40.487 16.815 -0.338 1.00 43.72 84 HIS A CA 1
ATOM 636 C C . HIS A 1 84 ? 40.486 18.344 -0.475 1.00 43.72 84 HIS A C 1
ATOM 638 O O . HIS A 1 84 ? 40.853 18.883 -1.516 1.00 43.72 84 HIS A O 1
ATOM 644 N N . PHE A 1 85 ? 40.021 19.052 0.556 1.00 45.53 85 PHE A N 1
ATOM 645 C CA . PHE A 1 85 ? 40.232 20.494 0.685 1.00 45.53 85 PHE A CA 1
ATOM 646 C C . PHE A 1 85 ? 41.710 20.737 1.027 1.00 45.53 85 PHE A C 1
ATOM 648 O O . PHE A 1 85 ? 42.173 20.236 2.054 1.00 45.53 85 PHE A O 1
ATOM 655 N N . PRO A 1 86 ? 42.487 21.475 0.216 1.00 41.47 86 PRO A N 1
ATOM 656 C CA . PRO A 1 86 ? 43.813 21.894 0.632 1.00 41.47 86 PRO A CA 1
ATOM 657 C C . PRO A 1 86 ? 43.680 23.106 1.565 1.00 41.47 86 PRO A C 1
ATOM 659 O O . PRO A 1 86 ? 43.282 24.192 1.148 1.00 41.47 86 PRO A O 1
ATOM 662 N N . HIS A 1 87 ? 44.038 22.931 2.838 1.00 44.12 87 HIS A N 1
ATOM 663 C CA . HIS A 1 87 ? 44.381 24.051 3.713 1.00 44.12 87 HIS A CA 1
ATOM 664 C C . HIS A 1 87 ? 45.693 24.668 3.205 1.00 44.12 87 HIS A C 1
ATOM 666 O O . HIS A 1 87 ? 46.774 24.149 3.480 1.00 44.12 87 HIS A O 1
ATOM 672 N N . SER A 1 88 ? 45.611 25.772 2.456 1.00 45.56 88 SER A N 1
ATOM 673 C CA . SER A 1 88 ? 46.791 26.573 2.125 1.00 45.56 88 SER A CA 1
ATOM 674 C C . SER A 1 88 ? 47.031 27.613 3.212 1.00 45.56 88 SER A C 1
ATOM 676 O O . SER A 1 88 ? 46.330 28.615 3.325 1.00 45.56 88 SER A O 1
ATOM 678 N N . ARG A 1 89 ? 48.059 27.338 4.009 1.00 47.47 89 ARG A N 1
ATOM 679 C CA . ARG A 1 89 ? 48.808 28.287 4.833 1.00 47.47 89 ARG A CA 1
ATOM 680 C C . ARG A 1 89 ? 49.359 29.384 3.906 1.00 47.47 89 ARG A C 1
ATOM 682 O O . ARG A 1 89 ? 50.048 29.055 2.946 1.00 47.47 89 ARG A O 1
ATOM 689 N N . ALA A 1 90 ? 49.084 30.654 4.180 1.00 46.50 90 ALA A N 1
ATOM 690 C CA . ALA A 1 90 ? 49.774 31.776 3.545 1.00 46.50 90 ALA A CA 1
ATOM 691 C C . ALA A 1 90 ? 50.250 32.732 4.640 1.00 46.50 90 ALA A C 1
ATOM 693 O O . ALA A 1 90 ? 49.472 33.165 5.488 1.00 46.50 90 ALA A O 1
ATOM 694 N N . ALA A 1 91 ? 51.558 32.953 4.647 1.00 49.50 91 ALA A N 1
ATOM 695 C CA . ALA A 1 91 ? 52.282 33.828 5.545 1.00 49.50 91 ALA A CA 1
ATOM 696 C C . ALA A 1 91 ? 52.516 35.190 4.871 1.00 49.50 91 ALA A C 1
ATOM 698 O O . ALA A 1 91 ? 52.911 35.211 3.708 1.00 49.50 91 ALA A O 1
ATOM 699 N N . GLY A 1 92 ? 52.351 36.267 5.648 1.00 42.03 92 GLY A N 1
ATOM 700 C CA . GLY A 1 92 ? 52.946 37.600 5.456 1.00 42.03 92 GLY A CA 1
ATOM 701 C C . GLY A 1 92 ? 52.381 38.487 4.338 1.00 42.03 92 GLY A C 1
ATOM 702 O O . GLY A 1 92 ? 51.623 38.007 3.491 1.00 42.03 92 GLY A O 1
ATOM 703 N N . PRO A 1 93 ? 52.789 39.770 4.288 1.00 55.81 93 PRO A N 1
ATOM 704 C CA . PRO A 1 93 ? 53.741 40.474 5.166 1.00 55.81 93 PRO A CA 1
ATOM 705 C C . PRO A 1 93 ? 53.101 41.263 6.321 1.00 55.81 93 PRO A C 1
ATOM 707 O O . PRO A 1 93 ? 51.886 41.555 6.259 1.00 55.81 93 PRO A O 1
#

Organism: NCBI:txid2804962

Foldseek 3Di:
DVVVQPPDDQDDDDDDDPCCLCPPVCPPPVSVVLVVLCVVPPPVSDDDVVCVVQQVQQDRVRHRDPPDVVVVVVVVVVVPDDPPDDPDDDDDD

Radius of gyration: 22.69 Å; chains: 1; bounding box: 69×54×30 Å